Protein AF-A0A960Z6P8-F1 (afdb_monomer_lite)

Secondary structure (DSSP, 8-state):
---HHHHHHHHHHHHHHHHH-TT-HHHHHHHHHHHHHTT-HHHHHHHHHHHHHHSTT-HHHHHHHHHHHHHHT-HHHHHHHHHHHHHHHSS------

Foldseek 3Di:
DQDLVNLVVVLVVLVVVCVVVVLALVSLQVNLVSCVVNVNLVVSLVSLVSSCVSPPLALVSLQSNLVSCVVVVVNVSSVVSNVSSCCSVVVVPDDPD

Structure (mmCIF, N/CA/C/O backbone):
data_AF-A0A960Z6P8-F1
#
_entry.id   AF-A0A960Z6P8-F1
#
loop_
_atom_site.group_PDB
_atom_site.id
_atom_site.type_symbol
_atom_site.label_atom_id
_atom_site.label_alt_id
_atom_site.label_comp_id
_atom_site.label_asym_id
_atom_site.label_entity_id
_atom_site.label_seq_id
_atom_site.pdbx_PDB_ins_code
_atom_site.Cartn_x
_atom_site.Cartn_y
_atom_site.Cartn_z
_atom_site.occupancy
_atom_site.B_iso_or_equiv
_atom_site.auth_seq_id
_atom_site.auth_comp_id
_atom_site.auth_asym_id
_atom_site.auth_atom_id
_atom_site.pdbx_PDB_model_num
ATOM 1 N N . MET A 1 1 ? 8.684 -8.069 18.913 1.00 51.16 1 MET A N 1
ATOM 2 C CA . MET A 1 1 ? 7.715 -6.987 18.647 1.00 51.16 1 MET A CA 1
ATOM 3 C C . MET A 1 1 ? 8.528 -5.756 18.291 1.00 51.16 1 MET A C 1
ATOM 5 O O . MET A 1 1 ? 9.294 -5.324 19.141 1.00 51.16 1 MET A O 1
ATOM 9 N N . GLN A 1 2 ? 8.478 -5.275 17.046 1.00 58.16 2 GLN A N 1
ATOM 10 C CA . GLN A 1 2 ? 9.189 -4.039 16.689 1.00 58.16 2 GLN A CA 1
ATOM 11 C C . GLN A 1 2 ? 8.534 -2.883 17.444 1.00 58.16 2 GLN A C 1
ATOM 13 O O . GLN A 1 2 ? 7.307 -2.781 17.460 1.00 58.16 2 GLN A O 1
ATOM 18 N N . THR A 1 3 ? 9.326 -2.059 18.122 1.00 79.50 3 THR A N 1
ATOM 19 C CA . THR A 1 3 ? 8.785 -0.897 18.829 1.00 79.50 3 THR A CA 1
ATOM 20 C C . THR A 1 3 ? 8.350 0.165 17.809 1.00 79.50 3 THR A C 1
ATOM 22 O O . THR A 1 3 ? 8.943 0.261 16.731 1.00 79.50 3 THR A O 1
ATOM 25 N N . PRO A 1 4 ? 7.342 1.001 18.120 1.00 78.50 4 PRO A N 1
ATOM 26 C CA . PRO A 1 4 ? 6.939 2.105 17.244 1.00 78.50 4 PRO A CA 1
ATOM 27 C C . PRO A 1 4 ? 8.101 3.046 16.883 1.00 78.50 4 PRO A C 1
ATOM 29 O O . PRO A 1 4 ? 8.120 3.618 15.796 1.00 78.50 4 PRO A O 1
ATOM 32 N N . ASP A 1 5 ? 9.093 3.175 17.771 1.00 85.38 5 ASP A N 1
ATOM 33 C CA . ASP A 1 5 ? 10.311 3.959 17.534 1.00 85.38 5 ASP A CA 1
ATOM 34 C C . ASP A 1 5 ? 11.194 3.346 16.436 1.00 85.38 5 ASP A C 1
ATOM 36 O O . ASP A 1 5 ? 11.692 4.055 15.564 1.00 85.38 5 ASP A O 1
ATOM 40 N N . GLU A 1 6 ? 11.334 2.016 16.417 1.00 88.69 6 GLU A N 1
ATOM 41 C CA . GLU A 1 6 ? 12.105 1.305 15.393 1.00 88.69 6 GLU A CA 1
ATOM 42 C C . GLU A 1 6 ? 11.464 1.453 14.005 1.00 88.69 6 GLU A C 1
ATOM 44 O O . GLU A 1 6 ? 12.159 1.723 13.025 1.00 88.69 6 GLU A O 1
ATOM 49 N N . LEU A 1 7 ? 10.130 1.361 13.924 1.00 87.88 7 LEU A N 1
ATOM 50 C CA . LEU A 1 7 ? 9.386 1.574 12.678 1.00 87.88 7 LEU A CA 1
ATOM 51 C C . LEU A 1 7 ? 9.546 3.007 12.155 1.00 87.88 7 LEU A C 1
ATOM 53 O O . LEU A 1 7 ? 9.751 3.196 10.958 1.00 87.88 7 LEU A O 1
ATOM 57 N N . ARG A 1 8 ? 9.521 4.012 13.040 1.00 88.12 8 ARG A N 1
ATOM 58 C CA . ARG A 1 8 ? 9.752 5.420 12.673 1.00 88.12 8 ARG A CA 1
ATOM 59 C C . ARG A 1 8 ? 11.172 5.671 12.174 1.00 88.12 8 ARG A C 1
ATOM 61 O O . ARG A 1 8 ? 11.347 6.370 11.182 1.00 88.12 8 ARG A O 1
ATOM 68 N N . ARG A 1 9 ? 12.187 5.086 12.818 1.00 91.50 9 ARG A N 1
ATOM 69 C CA . ARG A 1 9 ? 13.578 5.174 12.336 1.00 91.50 9 ARG A CA 1
ATOM 70 C C . ARG A 1 9 ? 13.729 4.552 10.955 1.00 91.50 9 ARG A C 1
ATOM 72 O O . ARG A 1 9 ? 14.379 5.131 10.092 1.00 91.50 9 ARG A O 1
ATOM 79 N N . LYS A 1 10 ? 13.104 3.393 10.744 1.00 92.50 10 LYS A N 1
ATOM 80 C CA . LYS A 1 10 ? 13.144 2.691 9.461 1.00 92.50 10 LYS A CA 1
ATOM 81 C C . LYS A 1 10 ? 12.410 3.457 8.360 1.00 92.50 10 LYS A C 1
ATOM 83 O O . LYS A 1 10 ? 12.888 3.491 7.233 1.00 92.50 10 LYS A O 1
ATOM 88 N N . LEU A 1 11 ? 11.298 4.109 8.697 1.00 91.56 11 LEU A N 1
ATOM 89 C CA . LEU A 1 11 ? 10.590 5.015 7.794 1.00 91.56 11 LEU A CA 1
ATOM 90 C C . LEU A 1 11 ? 11.507 6.159 7.343 1.00 91.56 11 LEU A C 1
ATOM 92 O O . LEU A 1 11 ? 11.683 6.352 6.146 1.00 91.56 11 LEU A O 1
ATOM 96 N N . LEU A 1 12 ? 12.172 6.827 8.290 1.00 92.12 12 LEU A N 1
ATOM 97 C CA . LEU A 1 12 ? 13.099 7.921 7.993 1.00 92.12 12 LEU A CA 1
ATOM 98 C C . LEU A 1 12 ? 14.261 7.477 7.085 1.00 92.12 12 LEU A C 1
ATOM 100 O O . LEU A 1 12 ? 14.700 8.229 6.217 1.00 92.12 12 LEU A O 1
ATOM 104 N N . GLU A 1 13 ? 14.780 6.263 7.284 1.00 92.81 13 GLU A N 1
ATOM 105 C CA . GLU A 1 13 ? 15.826 5.696 6.426 1.00 92.81 13 GLU A CA 1
ATOM 106 C C . GLU A 1 13 ? 15.328 5.472 4.992 1.00 92.81 13 GLU A C 1
ATOM 108 O O . GLU A 1 13 ? 16.012 5.859 4.044 1.00 92.81 13 GLU A O 1
ATOM 113 N N . LEU A 1 14 ? 14.125 4.916 4.824 1.00 91.81 14 LEU A N 1
ATOM 114 C CA . LEU A 1 14 ? 13.529 4.722 3.501 1.00 91.81 14 LEU A CA 1
ATOM 115 C C . LEU A 1 14 ? 13.201 6.048 2.807 1.00 91.81 14 LEU A C 1
ATOM 117 O O . LEU A 1 14 ? 13.448 6.170 1.613 1.00 91.81 14 LEU A O 1
ATOM 121 N N . GLU A 1 15 ? 12.719 7.062 3.528 1.00 90.12 15 GLU A N 1
ATOM 122 C CA . GLU A 1 15 ? 12.483 8.397 2.957 1.00 90.12 15 GLU A CA 1
ATOM 123 C C . GLU A 1 15 ? 13.778 9.030 2.425 1.00 90.12 15 GLU A C 1
ATOM 125 O O . GLU A 1 15 ? 13.768 9.722 1.406 1.00 90.12 15 GLU A O 1
ATOM 130 N N . ARG A 1 16 ? 14.921 8.782 3.082 1.00 92.06 16 ARG A N 1
ATOM 131 C CA . ARG A 1 16 ? 16.231 9.210 2.565 1.00 92.06 16 ARG A CA 1
ATOM 132 C C . ARG A 1 16 ? 16.600 8.454 1.292 1.00 92.06 16 ARG A C 1
ATOM 134 O O . ARG A 1 16 ? 17.022 9.098 0.339 1.00 92.06 16 ARG A O 1
ATOM 141 N N . GLN A 1 17 ? 16.372 7.142 1.252 1.00 90.88 17 GLN A N 1
ATOM 142 C CA . GLN A 1 17 ? 16.617 6.336 0.051 1.00 90.88 17 GLN A CA 1
ATOM 143 C C . GLN A 1 17 ? 15.744 6.786 -1.124 1.00 90.88 17 GLN A C 1
ATOM 145 O O . GLN A 1 17 ? 16.247 6.906 -2.235 1.00 90.88 17 GLN A O 1
ATOM 150 N N . VAL A 1 18 ? 14.471 7.120 -0.887 1.00 89.19 18 VAL A N 1
ATOM 151 C CA . VAL A 1 18 ? 13.583 7.674 -1.924 1.00 89.19 18 VAL A CA 1
ATOM 152 C C . VAL A 1 18 ? 14.090 9.017 -2.441 1.00 89.19 18 VAL A C 1
ATOM 154 O O . VAL A 1 18 ? 13.972 9.293 -3.625 1.00 89.19 18 VAL A O 1
ATOM 157 N N . ARG A 1 19 ? 14.723 9.856 -1.613 1.00 87.69 19 ARG A N 1
ATOM 158 C CA . ARG A 1 19 ? 15.348 11.093 -2.120 1.00 87.69 19 ARG A CA 1
ATOM 159 C C . ARG A 1 19 ? 16.531 10.824 -3.050 1.00 87.69 19 ARG A C 1
ATOM 161 O O . ARG A 1 19 ? 16.780 11.629 -3.941 1.00 87.69 19 ARG A O 1
ATOM 168 N N . GLU A 1 20 ? 17.257 9.731 -2.834 1.00 89.06 20 GLU A N 1
ATOM 169 C CA . GLU A 1 20 ? 18.385 9.320 -3.679 1.00 89.06 20 GLU A CA 1
ATOM 170 C C . GLU A 1 20 ? 17.917 8.578 -4.943 1.00 89.06 20 G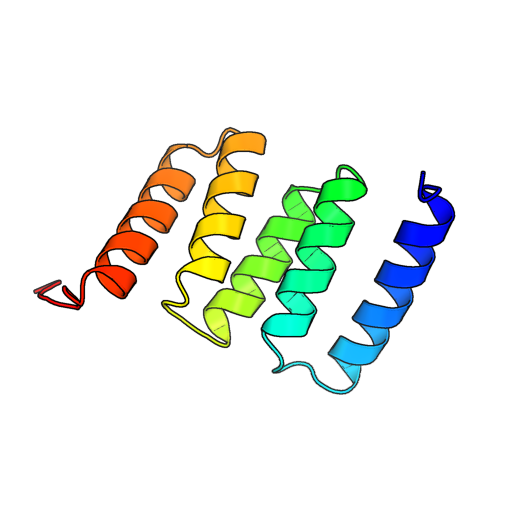LU A C 1
ATOM 172 O O . GLU 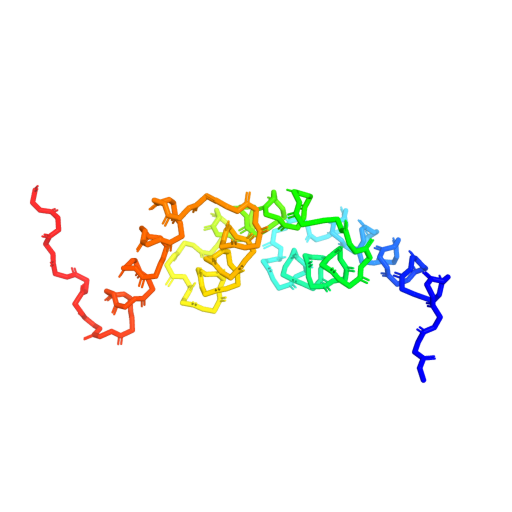A 1 20 ? 18.513 8.738 -6.007 1.00 89.06 20 GLU A O 1
ATOM 177 N N . ALA A 1 21 ? 16.824 7.816 -4.846 1.00 85.69 21 ALA A N 1
ATOM 178 C CA . ALA A 1 21 ? 16.215 7.051 -5.930 1.00 85.69 21 ALA A CA 1
ATOM 179 C C . ALA A 1 21 ? 14.680 7.235 -5.957 1.00 85.69 21 ALA A C 1
ATOM 181 O O . ALA A 1 21 ? 13.935 6.310 -5.627 1.00 85.69 21 ALA A O 1
ATOM 182 N N . PRO A 1 22 ? 14.176 8.407 -6.392 1.00 83.62 22 PRO A N 1
ATOM 183 C CA . PRO A 1 22 ? 12.746 8.745 -6.325 1.00 83.62 22 PRO A CA 1
ATOM 184 C C . PRO A 1 22 ? 11.876 7.993 -7.335 1.00 83.62 22 PRO A C 1
ATOM 186 O O . PRO A 1 22 ? 10.671 8.197 -7.391 1.00 83.62 22 PRO A O 1
ATOM 189 N N . GLN A 1 23 ? 12.488 7.166 -8.179 1.00 87.81 23 GLN A N 1
ATOM 190 C CA . GLN A 1 23 ? 11.814 6.420 -9.237 1.00 87.81 23 GLN A CA 1
ATOM 191 C C . GLN A 1 23 ? 11.739 4.919 -8.936 1.00 87.81 23 GLN A C 1
ATOM 193 O O . GLN A 1 23 ? 11.362 4.151 -9.817 1.00 87.81 23 GLN A O 1
ATOM 198 N N . ASP A 1 24 ? 12.096 4.485 -7.722 1.00 89.94 24 ASP A N 1
ATOM 199 C CA . ASP A 1 24 ? 11.977 3.082 -7.327 1.00 89.94 24 ASP A CA 1
ATOM 200 C C . ASP A 1 24 ? 10.601 2.802 -6.680 1.00 89.94 24 ASP A C 1
ATOM 202 O O . ASP A 1 24 ? 10.387 3.133 -5.506 1.00 89.94 24 ASP A O 1
ATOM 206 N N . PRO A 1 25 ? 9.659 2.151 -7.394 1.00 90.56 25 PRO A N 1
ATOM 207 C CA . PRO A 1 25 ? 8.340 1.825 -6.851 1.00 90.56 25 PRO A CA 1
ATOM 208 C C . PRO A 1 25 ? 8.414 0.893 -5.635 1.00 90.56 25 PRO A C 1
ATOM 210 O O . PRO A 1 25 ? 7.543 0.944 -4.764 1.00 90.56 25 PRO A O 1
ATOM 213 N N . ALA A 1 26 ? 9.454 0.058 -5.524 1.00 90.62 26 ALA A N 1
ATOM 214 C CA . ALA A 1 26 ? 9.601 -0.852 -4.396 1.00 90.62 26 ALA A CA 1
ATOM 215 C C . ALA A 1 26 ? 9.884 -0.097 -3.089 1.00 90.62 26 ALA A C 1
ATOM 217 O O . ALA A 1 26 ? 9.453 -0.543 -2.021 1.00 90.62 26 ALA A O 1
ATOM 218 N N . LEU A 1 27 ? 10.575 1.047 -3.150 1.00 92.38 27 LEU A N 1
ATOM 219 C CA . LEU A 1 27 ? 10.807 1.890 -1.976 1.00 92.38 27 LEU A CA 1
ATOM 220 C C . LEU A 1 27 ? 9.499 2.503 -1.474 1.00 92.38 27 LEU A C 1
ATOM 222 O O . LEU A 1 27 ? 9.198 2.381 -0.287 1.00 92.38 27 LEU A O 1
ATOM 226 N N . HIS A 1 28 ? 8.684 3.053 -2.373 1.00 93.31 28 HIS A N 1
ATOM 227 C CA . HIS A 1 28 ? 7.365 3.588 -2.032 1.00 93.31 28 HIS A CA 1
ATOM 228 C C . HIS A 1 28 ? 6.445 2.522 -1.411 1.00 93.31 28 HIS A C 1
ATOM 230 O O . HIS A 1 28 ? 5.816 2.767 -0.381 1.00 93.31 28 HIS A O 1
ATOM 236 N N . CYS A 1 29 ? 6.449 1.289 -1.933 1.00 93.38 29 CYS A N 1
ATOM 237 C CA . CYS A 1 29 ? 5.692 0.180 -1.336 1.00 93.38 29 CYS A CA 1
ATOM 238 C C . CYS A 1 29 ? 6.164 -0.159 0.089 1.00 93.38 29 CYS A C 1
ATOM 240 O O . CYS A 1 29 ? 5.357 -0.417 0.985 1.00 93.38 29 CYS A O 1
ATOM 242 N N . ARG A 1 30 ? 7.481 -0.146 0.329 1.00 93.31 30 ARG A N 1
ATOM 243 C CA . ARG A 1 30 ? 8.053 -0.405 1.661 1.00 93.31 30 ARG A CA 1
ATOM 244 C C . ARG A 1 30 ? 7.706 0.701 2.657 1.00 93.31 30 ARG A C 1
ATOM 246 O O . ARG A 1 30 ? 7.424 0.389 3.814 1.00 93.31 30 ARG A O 1
ATOM 253 N N . ILE A 1 31 ? 7.715 1.961 2.220 1.00 93.75 31 ILE A N 1
ATOM 254 C CA . ILE A 1 31 ? 7.282 3.110 3.026 1.00 93.75 31 ILE A CA 1
ATOM 255 C C . ILE A 1 31 ? 5.805 2.954 3.391 1.00 93.75 31 ILE A C 1
ATOM 257 O O . ILE A 1 31 ? 5.468 3.020 4.573 1.00 93.75 31 ILE A O 1
ATOM 261 N N . ALA A 1 32 ? 4.945 2.646 2.418 1.00 94.06 32 ALA A N 1
ATOM 262 C CA . ALA A 1 32 ? 3.522 2.426 2.651 1.00 94.06 32 ALA A CA 1
ATOM 263 C C . ALA A 1 32 ? 3.254 1.319 3.684 1.00 94.06 32 ALA A C 1
ATOM 2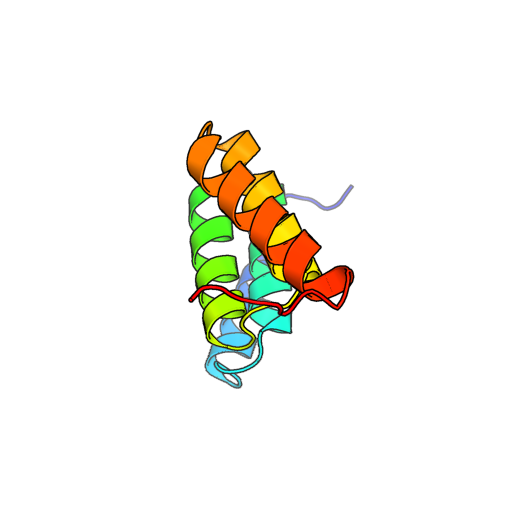65 O O . ALA A 1 32 ? 2.490 1.526 4.625 1.00 94.06 32 ALA A O 1
ATOM 266 N N . ALA A 1 33 ? 3.949 0.182 3.588 1.00 92.25 33 ALA A N 1
ATOM 267 C CA . ALA A 1 33 ? 3.820 -0.909 4.556 1.00 92.25 33 ALA A CA 1
ATOM 268 C C . ALA A 1 33 ? 4.270 -0.518 5.982 1.00 92.25 33 ALA A C 1
ATOM 270 O O . ALA A 1 33 ? 3.756 -1.043 6.972 1.00 92.25 33 ALA A O 1
ATOM 271 N N . LEU A 1 34 ? 5.242 0.392 6.125 1.00 93.06 34 LEU A N 1
ATOM 272 C CA . LEU A 1 34 ? 5.627 0.927 7.437 1.00 93.06 34 LEU A CA 1
ATOM 273 C C . LEU A 1 34 ? 4.609 1.939 7.963 1.00 93.06 34 LEU A C 1
ATOM 275 O O . LEU A 1 34 ? 4.286 1.899 9.149 1.00 93.06 34 LEU A O 1
ATOM 279 N N . LEU A 1 35 ? 4.098 2.818 7.101 1.00 92.81 35 LEU A N 1
ATOM 280 C CA . LEU A 1 35 ? 3.052 3.782 7.444 1.00 92.81 35 LEU A CA 1
ATOM 281 C C . LEU A 1 35 ? 1.774 3.075 7.896 1.00 92.81 35 LEU A C 1
ATOM 283 O O . LEU A 1 35 ? 1.180 3.469 8.897 1.00 92.81 35 LEU A O 1
ATOM 287 N N . GLU A 1 36 ? 1.413 1.973 7.244 1.00 91.50 36 GLU A N 1
ATOM 288 C CA . GLU A 1 36 ? 0.312 1.109 7.657 1.00 91.50 36 GLU A CA 1
ATOM 289 C C . GLU A 1 36 ? 0.490 0.602 9.100 1.00 91.50 36 GLU A C 1
ATOM 291 O O . GLU A 1 36 ? -0.427 0.697 9.918 1.00 91.50 36 GLU A O 1
ATOM 296 N N . LYS A 1 37 ? 1.681 0.085 9.433 1.00 90.75 37 LYS A N 1
ATOM 297 C CA . LYS A 1 37 ? 2.010 -0.401 10.786 1.00 90.75 37 LYS A CA 1
ATOM 298 C C . LYS A 1 37 ? 2.059 0.713 11.830 1.00 90.75 37 LYS A C 1
ATOM 300 O O . LYS A 1 37 ? 1.931 0.439 13.020 1.00 90.75 37 LYS A O 1
ATOM 305 N N . LEU A 1 38 ? 2.282 1.947 11.389 1.00 91.06 38 LEU A N 1
ATOM 306 C CA . LEU A 1 38 ? 2.257 3.151 12.214 1.00 91.06 38 LEU A CA 1
ATOM 307 C C . LEU A 1 38 ? 0.852 3.758 12.337 1.00 91.06 38 LEU A C 1
ATOM 309 O O . LEU A 1 38 ? 0.732 4.840 12.907 1.00 91.06 38 LEU A O 1
ATOM 313 N N . ASP A 1 39 ? -0.179 3.075 11.829 1.00 91.31 39 ASP A N 1
ATOM 314 C CA . ASP A 1 39 ? -1.573 3.528 11.818 1.00 91.31 39 ASP A CA 1
ATOM 315 C C . ASP A 1 39 ? -1.781 4.833 11.023 1.00 91.31 39 ASP A C 1
ATOM 317 O O . ASP A 1 39 ? -2.608 5.678 11.350 1.00 91.31 39 ASP A O 1
ATOM 321 N N . ARG A 1 40 ? -1.011 4.999 9.937 1.00 93.06 40 ARG A N 1
ATOM 322 C CA . ARG A 1 40 ? -1.071 6.143 9.006 1.00 93.06 40 ARG A CA 1
ATOM 323 C C . ARG A 1 40 ? -1.514 5.700 7.599 1.00 93.06 40 ARG A C 1
ATOM 325 O O . ARG A 1 40 ? -0.764 5.878 6.636 1.00 93.06 40 ARG A O 1
ATOM 332 N N . PRO A 1 41 ? -2.717 5.112 7.442 1.00 92.69 41 PRO A N 1
ATOM 333 C CA . PRO A 1 41 ? -3.167 4.540 6.170 1.00 92.69 41 PRO A CA 1
ATOM 334 C C . PRO A 1 41 ? -3.334 5.575 5.046 1.00 92.69 41 PRO A C 1
ATOM 336 O O . PRO A 1 41 ? -3.052 5.261 3.896 1.00 92.69 41 PRO A O 1
ATOM 339 N N . VAL A 1 42 ? -3.715 6.818 5.361 1.00 93.50 42 VAL A N 1
ATOM 340 C CA . VAL A 1 42 ? -3.871 7.894 4.357 1.00 93.50 42 VAL A CA 1
ATOM 341 C C . VAL A 1 42 ? -2.549 8.195 3.646 1.00 93.50 42 VAL A C 1
ATOM 343 O O . VAL A 1 42 ? -2.497 8.336 2.427 1.00 93.50 42 VAL A O 1
ATOM 346 N N . GLU A 1 43 ? -1.455 8.259 4.402 1.00 93.38 43 GLU A N 1
ATOM 347 C CA . GLU A 1 43 ? -0.128 8.514 3.840 1.00 93.38 43 GLU A CA 1
ATOM 348 C C . GLU A 1 43 ? 0.391 7.292 3.080 1.00 93.38 43 GLU A C 1
ATOM 350 O O . GLU A 1 43 ? 0.985 7.440 2.015 1.00 93.38 43 GLU A O 1
ATOM 355 N N . ALA A 1 44 ? 0.097 6.085 3.574 1.00 94.81 44 ALA A N 1
ATOM 356 C CA . ALA A 1 44 ? 0.428 4.847 2.877 1.00 94.81 44 ALA A CA 1
ATOM 357 C C . ALA A 1 44 ? -0.227 4.772 1.485 1.00 94.81 44 ALA A C 1
ATOM 359 O O . ALA A 1 44 ? 0.426 4.371 0.524 1.00 94.81 44 ALA A O 1
ATOM 360 N N . VAL A 1 45 ? -1.485 5.212 1.356 1.00 94.69 45 VAL A N 1
ATOM 361 C CA . VAL A 1 45 ? -2.179 5.294 0.060 1.00 94.69 45 VAL A CA 1
ATOM 362 C C . VAL A 1 45 ? -1.483 6.270 -0.889 1.00 94.69 45 VAL A C 1
ATOM 364 O O . VAL A 1 45 ? -1.289 5.932 -2.055 1.00 94.69 45 VAL A O 1
ATOM 367 N N . SER A 1 46 ? -1.064 7.448 -0.417 1.00 93.75 46 SER A N 1
ATOM 368 C CA . SER A 1 46 ? -0.322 8.405 -1.257 1.00 93.75 46 SER A CA 1
ATOM 369 C C . SER A 1 46 ? 0.980 7.812 -1.799 1.00 93.75 46 SER A C 1
ATOM 371 O O . SER A 1 46 ? 1.265 7.950 -2.988 1.00 93.75 46 SER A O 1
ATOM 373 N N . GLU A 1 47 ? 1.734 7.100 -0.961 1.00 94.38 47 GLU A N 1
ATOM 374 C CA . GLU A 1 47 ? 2.975 6.436 -1.375 1.00 94.38 47 GLU A CA 1
ATOM 375 C C . GLU A 1 47 ? 2.717 5.322 -2.398 1.00 94.38 47 GLU A C 1
ATOM 377 O O . GLU A 1 47 ? 3.406 5.234 -3.412 1.00 94.38 47 GLU A O 1
ATOM 382 N N . LEU A 1 48 ? 1.675 4.508 -2.212 1.00 94.12 48 LEU A N 1
ATOM 383 C CA . LEU A 1 48 ? 1.311 3.486 -3.200 1.00 94.12 48 LEU A CA 1
ATOM 384 C C . LEU A 1 48 ? 0.784 4.077 -4.504 1.00 94.12 48 LEU A C 1
ATOM 386 O O . LEU A 1 48 ? 1.035 3.510 -5.564 1.00 94.12 48 LEU A O 1
ATOM 390 N N . ARG A 1 49 ? 0.109 5.231 -4.467 1.00 93.25 49 ARG A N 1
ATOM 391 C CA . ARG A 1 49 ? -0.268 5.953 -5.689 1.00 93.25 49 ARG A CA 1
ATOM 392 C C . ARG A 1 49 ? 0.969 6.413 -6.462 1.00 93.25 49 ARG A C 1
ATOM 394 O O . ARG A 1 49 ? 0.979 6.283 -7.682 1.00 93.25 49 ARG A O 1
ATOM 401 N N . GLN A 1 50 ? 2.022 6.878 -5.782 1.00 92.50 50 GLN A N 1
ATOM 402 C CA . GLN A 1 50 ? 3.314 7.161 -6.428 1.00 92.50 50 GLN A CA 1
ATOM 403 C C . GLN A 1 50 ? 3.938 5.884 -7.008 1.00 92.50 50 GLN A C 1
ATOM 405 O O . GLN A 1 50 ? 4.353 5.869 -8.165 1.00 92.50 50 GLN A O 1
ATOM 410 N N . ALA A 1 51 ? 3.929 4.782 -6.253 1.00 93.38 51 ALA A N 1
ATOM 411 C CA . ALA A 1 51 ? 4.425 3.495 -6.736 1.00 93.38 51 ALA A CA 1
ATOM 412 C C . ALA A 1 51 ? 3.677 3.020 -7.999 1.00 93.38 51 ALA A C 1
ATOM 414 O O . ALA A 1 51 ? 4.313 2.572 -8.952 1.00 93.38 51 ALA A O 1
ATOM 415 N N . ASN A 1 52 ? 2.350 3.180 -8.040 1.00 92.38 52 ASN A N 1
ATOM 416 C CA . ASN A 1 52 ? 1.519 2.836 -9.195 1.00 92.38 52 ASN A CA 1
ATOM 417 C C . ASN A 1 52 ? 1.760 3.778 -10.387 1.00 92.38 52 ASN A C 1
ATOM 419 O O . ASN A 1 52 ? 1.685 3.352 -11.530 1.00 92.38 52 ASN A O 1
ATOM 423 N N . GLN A 1 53 ? 2.096 5.051 -10.157 1.00 91.69 53 GLN A N 1
ATOM 424 C CA . GLN A 1 53 ? 2.505 5.956 -11.240 1.00 91.69 53 GLN A CA 1
ATOM 425 C C . GLN A 1 53 ? 3.848 5.545 -11.858 1.00 91.69 53 GLN A C 1
ATOM 427 O O . GLN A 1 53 ? 4.026 5.658 -13.069 1.00 91.69 53 GLN A O 1
ATOM 432 N N . LEU A 1 54 ? 4.785 5.063 -11.038 1.00 91.12 54 LEU A N 1
ATOM 433 C CA . LEU A 1 54 ? 6.093 4.583 -11.493 1.00 91.12 54 LEU A CA 1
ATOM 434 C C . LEU A 1 54 ? 6.001 3.224 -12.196 1.00 91.12 54 LEU A C 1
ATOM 436 O O . LEU A 1 54 ? 6.716 2.978 -13.168 1.00 91.12 54 LEU A O 1
ATOM 440 N N . ARG A 1 55 ? 5.127 2.339 -11.709 1.00 88.38 55 ARG A N 1
ATOM 441 C CA . ARG A 1 55 ? 4.875 1.021 -12.292 1.00 88.38 55 ARG A CA 1
ATOM 442 C C . ARG A 1 55 ? 3.369 0.753 -12.384 1.00 88.38 55 ARG A C 1
ATOM 444 O O . ARG A 1 55 ? 2.825 0.045 -11.534 1.00 88.38 55 ARG A O 1
ATOM 451 N N . PRO A 1 56 ? 2.706 1.309 -13.409 1.00 88.38 56 PRO A N 1
ATOM 452 C CA . PRO A 1 56 ? 1.273 1.129 -13.586 1.00 88.38 56 PRO A CA 1
ATOM 453 C C . PRO A 1 56 ? 0.946 -0.325 -13.906 1.00 88.38 56 PRO A C 1
ATOM 455 O O . PRO A 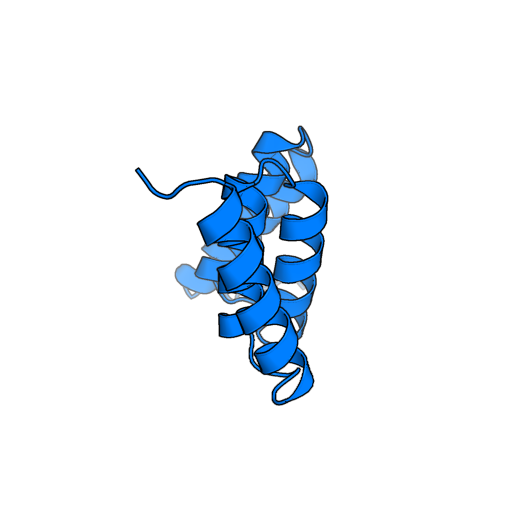1 56 ? 1.668 -0.982 -14.662 1.00 88.38 56 PRO 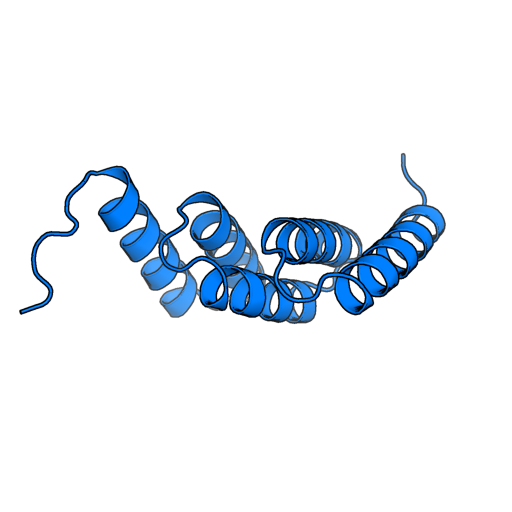A O 1
ATOM 458 N N . GLY A 1 57 ? -0.150 -0.817 -13.331 1.00 85.00 57 GLY A N 1
ATOM 459 C CA . GLY A 1 57 ? -0.632 -2.177 -13.571 1.00 85.00 57 GLY A CA 1
ATOM 460 C C . GLY A 1 57 ? 0.167 -3.263 -12.852 1.00 85.00 57 GLY A C 1
ATOM 461 O O . GLY A 1 57 ? 0.062 -4.432 -13.212 1.00 85.00 57 GLY A O 1
ATOM 462 N N . ASP A 1 58 ? 0.984 -2.913 -11.851 1.00 89.44 58 ASP A N 1
ATOM 463 C CA . ASP A 1 58 ? 1.573 -3.919 -10.969 1.00 89.44 58 ASP A CA 1
ATOM 464 C C . ASP A 1 58 ? 0.496 -4.446 -9.998 1.00 89.44 58 ASP A C 1
ATOM 466 O O . ASP A 1 58 ? 0.021 -3.689 -9.141 1.00 89.44 58 ASP A O 1
ATOM 470 N N . PRO A 1 59 ? 0.116 -5.735 -10.082 1.00 89.56 59 PRO A N 1
ATOM 471 C CA . PRO A 1 59 ? -0.952 -6.284 -9.253 1.00 89.56 59 PRO A CA 1
ATOM 472 C C . PRO A 1 59 ? -0.644 -6.214 -7.758 1.00 89.56 59 PRO A C 1
ATOM 474 O O . PRO A 1 59 ? -1.559 -6.048 -6.960 1.00 89.56 59 PRO A O 1
ATOM 477 N N . ALA A 1 60 ? 0.632 -6.302 -7.366 1.00 90.31 60 ALA A N 1
ATOM 478 C CA . ALA A 1 60 ? 1.017 -6.234 -5.961 1.00 90.31 60 ALA A CA 1
ATOM 479 C C . ALA A 1 60 ? 0.795 -4.825 -5.394 1.00 90.31 60 ALA A C 1
ATOM 481 O O . ALA A 1 60 ? 0.337 -4.678 -4.263 1.00 90.31 60 ALA A O 1
ATOM 482 N N . ILE A 1 61 ? 1.077 -3.784 -6.186 1.00 93.44 61 ILE A N 1
ATOM 483 C CA . ILE A 1 61 ? 0.835 -2.392 -5.784 1.00 93.44 61 ILE A CA 1
ATOM 484 C C . ILE A 1 61 ? -0.667 -2.140 -5.657 1.00 93.44 61 ILE A C 1
ATOM 486 O O . ILE A 1 61 ? -1.110 -1.597 -4.646 1.00 93.44 61 ILE A O 1
ATOM 490 N N . LEU A 1 62 ? -1.445 -2.572 -6.651 1.00 93.38 62 LEU A N 1
ATOM 491 C CA . LEU A 1 62 ? -2.900 -2.418 -6.676 1.00 93.38 62 LEU A CA 1
ATOM 492 C C . LEU A 1 62 ? -3.586 -3.172 -5.526 1.00 93.38 62 LEU A C 1
ATOM 494 O O . LEU A 1 62 ? -4.493 -2.629 -4.896 1.00 93.38 62 LEU A O 1
ATOM 498 N N . GLU A 1 63 ? -3.115 -4.375 -5.187 1.00 92.25 63 GLU A N 1
ATOM 499 C CA . GLU A 1 63 ? -3.610 -5.146 -4.040 1.00 92.25 63 GLU A CA 1
ATOM 500 C C . GLU A 1 63 ? -3.366 -4.412 -2.712 1.00 92.25 63 GLU A C 1
ATOM 502 O O . GLU A 1 63 ? -4.276 -4.293 -1.883 1.00 92.25 63 GLU A O 1
ATOM 507 N N . MET A 1 64 ? -2.156 -3.873 -2.515 1.00 93.25 64 MET A N 1
ATOM 508 C CA . MET A 1 64 ? -1.822 -3.087 -1.322 1.00 93.25 64 MET A CA 1
ATOM 509 C C . MET A 1 64 ? -2.677 -1.815 -1.228 1.00 93.25 64 MET A C 1
ATOM 511 O O . MET A 1 64 ? -3.132 -1.457 -0.139 1.00 93.25 64 MET A O 1
ATOM 515 N N . LEU A 1 65 ? -2.916 -1.148 -2.362 1.00 93.94 65 LEU A N 1
ATOM 516 C CA . LEU A 1 65 ? -3.725 0.069 -2.447 1.00 93.94 65 LEU A CA 1
ATOM 517 C C . LEU A 1 65 ? -5.183 -0.234 -2.081 1.00 93.94 65 LEU A C 1
ATOM 519 O O . LEU A 1 65 ? -5.737 0.423 -1.202 1.00 93.94 65 LEU A O 1
ATOM 523 N N . GLY A 1 66 ? -5.761 -1.289 -2.663 1.00 94.12 66 GLY A N 1
ATOM 524 C CA . GLY A 1 66 ? -7.116 -1.746 -2.355 1.00 94.12 66 GLY A CA 1
ATOM 525 C C . GLY A 1 66 ? -7.295 -2.126 -0.883 1.00 94.12 66 GLY A C 1
ATOM 526 O O . GLY A 1 66 ? -8.276 -1.726 -0.255 1.00 94.12 66 GLY A O 1
ATOM 527 N N . SER A 1 67 ? -6.313 -2.811 -0.291 1.00 93.31 67 SER A N 1
ATOM 528 C CA . SER A 1 67 ? -6.351 -3.196 1.127 1.00 93.31 67 SER A CA 1
ATOM 529 C C . SER A 1 67 ? -6.401 -1.973 2.051 1.00 93.31 67 SER A C 1
ATOM 531 O O . SER A 1 67 ? -7.202 -1.909 2.990 1.00 93.31 67 SER A O 1
ATOM 533 N N . LEU A 1 68 ? -5.585 -0.956 1.765 1.00 93.88 68 LEU A N 1
ATOM 534 C CA . LEU A 1 68 ? -5.564 0.278 2.549 1.00 93.88 68 LEU A CA 1
ATOM 535 C C . LEU A 1 68 ? -6.816 1.130 2.333 1.00 93.88 68 LEU A C 1
ATOM 537 O O . LEU A 1 68 ? -7.321 1.704 3.296 1.00 93.88 68 LEU A O 1
ATOM 541 N N . LEU A 1 69 ? -7.353 1.173 1.115 1.00 94.06 69 LEU A N 1
ATOM 542 C CA . LEU A 1 69 ? -8.609 1.861 0.813 1.00 94.06 69 LEU A CA 1
ATOM 543 C C . LEU A 1 69 ? -9.796 1.229 1.555 1.00 94.06 69 LEU A C 1
ATOM 545 O O . LEU A 1 69 ? -10.586 1.953 2.158 1.00 94.06 69 LEU A O 1
ATOM 549 N N . ILE A 1 70 ? -9.860 -0.107 1.648 1.00 93.62 70 ILE A N 1
ATOM 550 C CA . ILE A 1 70 ? -10.847 -0.807 2.493 1.00 93.62 70 ILE A CA 1
ATOM 551 C C . ILE A 1 70 ? -10.739 -0.353 3.952 1.00 93.62 70 ILE A C 1
ATOM 553 O O . ILE A 1 70 ? -11.758 -0.098 4.596 1.00 93.62 70 ILE A O 1
ATOM 557 N N . ARG A 1 71 ? -9.515 -0.234 4.485 1.00 90.75 71 ARG A N 1
ATOM 558 C CA . ARG A 1 71 ? -9.291 0.239 5.863 1.00 90.75 71 ARG A CA 1
ATOM 559 C C . ARG A 1 71 ? -9.724 1.690 6.071 1.00 90.75 71 ARG A C 1
ATOM 561 O O . ARG A 1 71 ? -10.094 2.044 7.187 1.00 90.75 71 ARG A O 1
ATOM 568 N N . LEU A 1 72 ? -9.665 2.512 5.026 1.00 92.19 72 LEU A N 1
ATOM 569 C CA . LEU A 1 72 ? -10.128 3.901 5.035 1.00 92.19 72 LEU A CA 1
ATOM 570 C C . LEU A 1 72 ? -11.644 4.033 4.811 1.00 92.19 72 LEU A C 1
ATOM 572 O O . LEU A 1 72 ? -12.187 5.109 5.042 1.00 92.19 72 LEU A O 1
ATOM 576 N N . GLY A 1 73 ? -12.328 2.955 4.414 1.00 93.50 73 GLY A N 1
ATOM 577 C CA . GLY A 1 73 ? -13.751 2.965 4.062 1.00 93.50 73 GLY A CA 1
ATOM 578 C C . GLY A 1 73 ? -14.037 3.392 2.618 1.00 93.50 73 GLY A C 1
ATOM 579 O O . GLY A 1 73 ? -15.197 3.539 2.245 1.00 93.50 73 GLY A O 1
ATOM 580 N N . GLU A 1 74 ? -12.998 3.553 1.798 1.00 93.88 74 GLU A N 1
ATOM 581 C CA . GLU A 1 74 ? -13.076 3.937 0.384 1.00 93.88 74 GLU A CA 1
ATOM 582 C C . GLU A 1 74 ? -13.298 2.689 -0.487 1.00 93.88 74 GLU A C 1
ATOM 584 O O . GLU A 1 74 ? -12.430 2.248 -1.244 1.00 93.88 74 GLU A O 1
ATOM 589 N N . TYR A 1 75 ? -14.458 2.052 -0.322 1.00 92.88 75 TYR A N 1
ATOM 590 C CA . TYR A 1 75 ? -14.749 0.757 -0.946 1.00 92.88 75 TYR A CA 1
ATOM 591 C C . TYR A 1 75 ? -14.840 0.824 -2.476 1.00 92.88 75 TYR A C 1
ATOM 593 O O . TYR A 1 75 ? -14.410 -0.115 -3.144 1.00 92.88 75 TYR A O 1
ATOM 601 N N . ASP A 1 76 ? -15.365 1.920 -3.031 1.00 92.25 76 ASP A N 1
ATOM 602 C CA . ASP A 1 76 ? -15.493 2.105 -4.481 1.00 92.25 76 ASP A CA 1
ATOM 603 C C . ASP A 1 76 ? -14.121 2.156 -5.171 1.00 92.25 76 ASP A C 1
ATOM 605 O O . ASP A 1 76 ? -13.889 1.442 -6.148 1.00 92.25 76 ASP A O 1
ATOM 609 N N . GLU A 1 77 ? -13.172 2.930 -4.629 1.00 90.44 77 GLU A N 1
ATOM 610 C CA . GLU A 1 77 ? -11.798 2.956 -5.149 1.00 90.44 77 GLU A CA 1
ATOM 611 C C . GLU A 1 77 ? -11.083 1.619 -4.935 1.00 90.44 77 GLU A C 1
ATOM 613 O O . GLU A 1 77 ? -10.352 1.165 -5.815 1.00 90.44 77 GLU A O 1
ATOM 618 N N . ALA A 1 78 ? -11.304 0.954 -3.795 1.00 93.00 78 ALA A N 1
ATOM 619 C CA . ALA A 1 78 ? -10.696 -0.347 -3.544 1.00 93.00 78 ALA A CA 1
ATOM 620 C C . ALA A 1 78 ? -11.124 -1.383 -4.593 1.00 93.00 78 ALA A C 1
ATOM 622 O O . ALA A 1 78 ? -10.284 -2.114 -5.118 1.00 93.00 78 ALA A O 1
ATOM 623 N N . LEU A 1 79 ? -12.419 -1.426 -4.927 1.00 92.12 79 LEU A N 1
ATOM 624 C CA . LEU A 1 79 ? -12.950 -2.312 -5.963 1.00 92.12 79 LEU A CA 1
ATOM 625 C C . LEU A 1 79 ? -12.346 -2.018 -7.337 1.00 92.12 79 LEU A C 1
ATOM 627 O O . LEU A 1 79 ? -12.030 -2.962 -8.065 1.00 92.12 79 LEU A O 1
ATOM 631 N N . ALA A 1 80 ? -12.150 -0.742 -7.678 1.00 90.94 80 ALA A N 1
ATOM 632 C CA . ALA A 1 80 ? -11.471 -0.356 -8.912 1.00 90.94 80 ALA A CA 1
ATOM 633 C C . ALA A 1 80 ? -10.029 -0.892 -8.943 1.00 90.94 80 ALA A C 1
ATOM 635 O O . ALA A 1 80 ? -9.669 -1.593 -9.887 1.00 90.94 80 ALA A O 1
ATOM 636 N N . CYS A 1 81 ? -9.252 -0.689 -7.871 1.00 90.69 81 CYS A N 1
ATOM 637 C CA . CYS A 1 81 ? -7.881 -1.204 -7.776 1.00 90.69 81 CYS A CA 1
ATOM 638 C C . CYS A 1 81 ? -7.811 -2.733 -7.898 1.00 90.69 81 CYS A C 1
ATOM 640 O O . CYS A 1 81 ? -6.962 -3.255 -8.617 1.00 90.69 81 CYS A O 1
ATOM 642 N N . TYR A 1 82 ? -8.704 -3.470 -7.229 1.00 89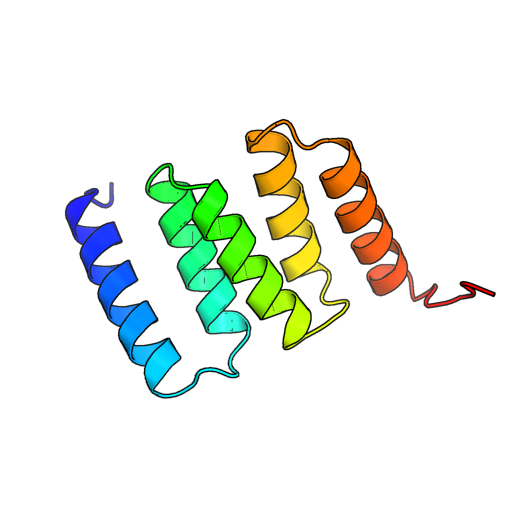.19 82 TYR A N 1
ATOM 643 C CA . TYR A 1 82 ? -8.742 -4.930 -7.353 1.00 89.19 82 TYR A CA 1
ATOM 644 C C . TYR A 1 82 ? -9.147 -5.393 -8.751 1.00 89.19 82 TYR A C 1
ATOM 646 O O . TYR A 1 82 ? -8.613 -6.389 -9.234 1.00 89.19 82 TYR A O 1
ATOM 654 N N . SER A 1 83 ? -10.058 -4.675 -9.406 1.00 89.50 83 SER A N 1
ATOM 655 C CA . SER A 1 83 ? -10.451 -4.979 -10.785 1.00 89.50 83 SER A CA 1
ATOM 656 C C . SER A 1 83 ? -9.264 -4.789 -11.732 1.00 89.50 83 SER A C 1
ATOM 658 O O . SER A 1 83 ? -8.915 -5.715 -12.456 1.00 89.50 83 SER A O 1
ATOM 660 N N . GLU A 1 84 ? -8.555 -3.661 -11.629 1.00 87.88 84 GLU A N 1
ATOM 661 C CA . GLU A 1 84 ? -7.333 -3.407 -12.405 1.00 87.88 84 GLU A CA 1
ATOM 662 C C . GLU A 1 84 ? -6.243 -4.461 -12.146 1.00 87.88 84 GLU A C 1
ATOM 664 O O . GLU A 1 84 ? -5.558 -4.898 -13.076 1.00 87.88 84 GLU A O 1
ATOM 669 N N . ALA A 1 85 ? -6.087 -4.905 -10.893 1.00 88.06 85 ALA A N 1
ATOM 670 C CA . ALA A 1 85 ? -5.127 -5.947 -10.539 1.00 88.06 85 ALA A CA 1
ATOM 671 C C . ALA A 1 85 ? -5.471 -7.278 -11.222 1.00 88.06 85 ALA A C 1
ATOM 673 O O . ALA A 1 85 ? -4.582 -7.958 -11.737 1.00 88.06 85 ALA A O 1
ATOM 674 N N . LEU A 1 86 ? -6.757 -7.638 -11.248 1.00 86.44 86 LEU A N 1
ATOM 675 C CA . LEU A 1 86 ? -7.247 -8.852 -11.896 1.00 86.44 86 LEU A CA 1
ATOM 676 C C . LEU A 1 86 ? -7.072 -8.799 -13.415 1.00 86.44 86 LEU A C 1
ATOM 678 O O . LEU A 1 86 ? -6.596 -9.779 -13.985 1.00 86.44 86 LEU A O 1
ATOM 682 N N . ASP A 1 87 ? -7.379 -7.673 -14.060 1.00 85.50 87 ASP A N 1
ATOM 683 C CA . ASP A 1 87 ? -7.148 -7.490 -15.500 1.00 85.50 87 ASP A CA 1
ATOM 684 C C . ASP A 1 87 ? -5.661 -7.644 -15.863 1.00 85.50 87 ASP A C 1
ATOM 686 O O . ASP A 1 87 ? -5.314 -8.297 -16.854 1.00 85.50 87 ASP A O 1
ATOM 690 N N . CYS A 1 88 ? -4.760 -7.125 -15.021 1.00 80.12 88 CYS A N 1
ATOM 691 C CA . CYS A 1 88 ? -3.318 -7.267 -15.225 1.00 80.12 88 CYS A CA 1
ATOM 692 C C . CYS A 1 88 ? -2.814 -8.709 -15.018 1.00 80.12 88 CYS A C 1
ATOM 694 O O . CYS A 1 88 ? -1.936 -9.157 -15.758 1.00 80.12 88 CYS A O 1
ATOM 696 N N . VAL A 1 89 ? -3.349 -9.452 -14.038 1.00 74.19 89 VAL A N 1
ATOM 697 C CA . VAL A 1 89 ? -2.942 -10.847 -13.754 1.00 74.19 89 VAL A CA 1
ATOM 698 C C . VAL A 1 89 ? -3.516 -11.836 -14.762 1.00 74.19 89 VAL A C 1
ATOM 700 O O . VAL A 1 89 ? -2.809 -12.748 -15.191 1.00 74.19 89 VAL A O 1
ATOM 703 N N . ASP A 1 90 ? -4.781 -11.679 -15.153 1.00 72.00 90 ASP A N 1
ATOM 704 C CA . ASP A 1 90 ? -5.471 -12.629 -16.033 1.00 72.00 90 ASP A CA 1
ATOM 705 C C . ASP A 1 90 ? -4.977 -12.543 -17.491 1.00 72.00 90 ASP A C 1
ATOM 707 O O . ASP A 1 90 ? -5.429 -13.285 -18.360 1.00 72.00 90 ASP A O 1
ATOM 711 N N . GLY A 1 91 ? -4.054 -11.622 -17.802 1.00 63.50 91 GLY A N 1
ATOM 712 C CA . GLY A 1 91 ? -3.594 -11.371 -19.170 1.00 63.50 91 GLY A CA 1
ATOM 713 C C . GLY A 1 91 ? -4.691 -10.793 -20.069 1.00 63.50 91 GLY A C 1
ATOM 714 O O . GLY A 1 91 ? -4.450 -10.523 -21.248 1.00 63.50 91 GLY A O 1
ATOM 715 N N . ARG A 1 92 ? -5.877 -10.537 -19.505 1.00 56.41 92 ARG A N 1
ATOM 716 C CA . ARG A 1 92 ? -6.916 -9.686 -20.066 1.00 56.41 92 ARG A CA 1
ATOM 717 C C . ARG A 1 92 ? -6.508 -8.226 -19.893 1.00 56.41 92 ARG A C 1
ATOM 719 O O . ARG A 1 92 ? -7.260 -7.406 -19.403 1.00 56.41 92 ARG A O 1
ATOM 726 N N . ALA A 1 93 ? -5.391 -7.838 -20.507 1.00 50.62 93 ALA A N 1
ATOM 727 C CA . ALA A 1 93 ? -5.224 -6.464 -20.994 1.00 50.62 93 ALA A CA 1
ATOM 728 C C . ALA A 1 93 ? -6.199 -6.173 -22.165 1.00 50.62 93 ALA A C 1
ATOM 730 O O . ALA A 1 93 ? -5.887 -5.450 -23.112 1.00 50.62 93 ALA A O 1
ATOM 731 N N . SER A 1 94 ? -7.363 -6.823 -22.169 1.00 44.75 94 SER A N 1
ATOM 732 C CA . SER A 1 94 ? -8.318 -6.835 -23.251 1.00 44.75 94 SER A CA 1
ATOM 733 C C . SER A 1 94 ? -9.401 -5.813 -22.958 1.00 44.75 94 SER A C 1
ATOM 735 O O . SER A 1 94 ? -10.367 -6.103 -22.262 1.00 44.75 94 SER A O 1
ATOM 737 N N . LEU A 1 95 ? -9.253 -4.679 -23.643 1.00 45.53 95 LEU A N 1
ATOM 738 C CA . LEU A 1 95 ? -10.355 -3.870 -24.158 1.00 45.53 95 LEU A CA 1
ATOM 739 C C . LEU A 1 95 ? -11.096 -3.030 -23.109 1.00 45.53 95 LEU A C 1
ATOM 741 O O . LEU A 1 95 ? -12.280 -3.235 -22.860 1.00 45.53 95 LEU A O 1
ATOM 745 N N . HIS A 1 96 ? -10.453 -1.960 -22.643 1.00 41.75 96 HIS A N 1
ATOM 746 C CA . HIS A 1 96 ? -11.182 -0.693 -22.597 1.00 41.75 96 HIS A CA 1
ATOM 747 C C . HIS A 1 96 ? -11.142 -0.093 -24.013 1.00 41.75 96 HIS A C 1
ATOM 749 O O . HIS A 1 96 ? -10.123 0.448 -24.441 1.00 41.75 96 HIS A O 1
ATOM 755 N N . LEU A 1 97 ? -12.223 -0.333 -24.765 1.00 37.88 97 LEU A N 1
ATOM 756 C CA . LEU A 1 97 ? -12.570 0.355 -26.017 1.00 37.88 97 LEU A CA 1
ATOM 757 C C . LEU A 1 97 ? -13.018 1.792 -25.730 1.00 37.88 97 LEU A C 1
ATOM 759 O O . LEU A 1 97 ? -13.715 1.985 -24.708 1.00 37.88 97 LEU A O 1
#

Sequence (97 aa):
MQTPDELRRKLLELERQVREAPQDPALHCRIAALLEKLDRPVEAVSELRQANQLRPGDPAILEMLGSLLIRLGEYDEALACYSEALDCVDGRASLHL

Radius of gyration: 14.36 Å; chains: 1; bounding box: 34×24×45 Å

pLDDT: mean 86.71, std 12.64, range [37.88, 94.81]